Protein AF-A0A7X8UMS7-F1 (afdb_monomer)

Structure (mmCIF, N/CA/C/O backbone):
data_AF-A0A7X8UMS7-F1
#
_entry.id   AF-A0A7X8UMS7-F1
#
loop_
_atom_site.group_PDB
_atom_site.id
_atom_site.type_symbol
_atom_site.label_atom_id
_atom_site.label_alt_id
_atom_site.label_comp_id
_atom_site.label_asym_id
_atom_site.label_entity_id
_atom_site.label_seq_id
_atom_site.pdbx_PDB_ins_code
_atom_site.Cartn_x
_atom_site.Cartn_y
_atom_site.Cartn_z
_atom_site.occupancy
_atom_site.B_iso_or_equiv
_atom_site.auth_seq_id
_atom_site.auth_comp_id
_atom_site.auth_asym_id
_atom_site.auth_atom_id
_atom_site.pdbx_PDB_model_num
ATOM 1 N N . SER A 1 1 ? -8.505 17.961 -19.678 1.00 46.44 1 SER A N 1
ATOM 2 C CA . SER A 1 1 ? -7.923 16.649 -19.343 1.00 46.44 1 SER A CA 1
ATOM 3 C C . SER A 1 1 ? -6.492 16.636 -19.846 1.00 46.44 1 SER A C 1
ATOM 5 O O . SER A 1 1 ? -6.282 16.821 -21.038 1.00 46.44 1 SER A O 1
ATOM 7 N N . SER A 1 2 ? -5.497 16.509 -18.964 1.00 55.59 2 SER A N 1
ATOM 8 C CA . SER A 1 2 ? -4.138 16.181 -19.410 1.00 55.59 2 SER A CA 1
ATOM 9 C C . SER A 1 2 ? -4.219 14.825 -20.113 1.00 55.59 2 SER A C 1
ATOM 11 O O . SER A 1 2 ? -4.858 13.917 -19.591 1.00 55.59 2 SER A O 1
ATOM 13 N N . GLY A 1 3 ? -3.654 14.666 -21.307 1.00 73.31 3 GLY A N 1
ATOM 14 C CA . GLY A 1 3 ? -3.682 13.404 -22.067 1.00 73.31 3 GLY A CA 1
ATOM 15 C C . GLY A 1 3 ? -2.889 12.254 -21.423 1.00 73.31 3 GLY A C 1
ATOM 16 O O . GLY A 1 3 ? -2.370 11.397 -22.129 1.00 73.31 3 GLY A O 1
ATOM 17 N N . THR A 1 4 ? -2.739 12.256 -20.098 1.00 80.38 4 THR A N 1
ATOM 18 C CA . THR A 1 4 ? -1.987 11.281 -19.315 1.00 80.38 4 THR A CA 1
ATOM 19 C C . THR A 1 4 ? -2.737 9.954 -19.290 1.00 80.38 4 THR A C 1
ATOM 21 O O . THR A 1 4 ? -3.913 9.894 -18.925 1.00 80.38 4 THR A O 1
ATOM 24 N N . ARG A 1 5 ? -2.052 8.870 -19.658 1.00 86.94 5 ARG A N 1
ATOM 25 C CA . ARG A 1 5 ? -2.604 7.518 -19.574 1.00 86.94 5 ARG A CA 1
ATOM 26 C C . ARG A 1 5 ? -2.696 7.088 -18.113 1.00 86.94 5 ARG A C 1
ATOM 28 O O . ARG A 1 5 ? -1.700 7.117 -17.400 1.00 86.94 5 ARG A O 1
ATOM 35 N N . ILE A 1 6 ? -3.883 6.665 -17.691 1.00 89.19 6 ILE A N 1
ATOM 36 C CA . ILE A 1 6 ? -4.146 6.199 -16.328 1.00 89.19 6 ILE A CA 1
ATOM 37 C C . ILE A 1 6 ? -4.592 4.744 -16.388 1.00 89.19 6 ILE A C 1
ATOM 39 O O . ILE A 1 6 ? -5.407 4.363 -17.229 1.00 89.19 6 ILE A O 1
ATOM 43 N N . HIS A 1 7 ? -4.064 3.946 -15.469 1.00 92.50 7 HIS A N 1
ATOM 44 C CA . HIS A 1 7 ? -4.492 2.580 -15.217 1.00 92.50 7 HIS A CA 1
ATOM 45 C C . HIS A 1 7 ? -5.249 2.572 -13.888 1.00 92.50 7 HIS A C 1
ATOM 47 O O . HIS A 1 7 ? -4.672 2.858 -12.846 1.00 92.50 7 HIS A O 1
ATOM 53 N N . SER A 1 8 ? -6.555 2.300 -13.917 1.00 91.62 8 SER A N 1
ATOM 54 C CA . SER A 1 8 ? -7.416 2.402 -12.727 1.00 91.62 8 SER A CA 1
ATOM 55 C C . SER A 1 8 ? -7.343 1.188 -11.795 1.00 91.62 8 SER A C 1
ATOM 57 O O . SER A 1 8 ? -8.035 1.153 -10.782 1.00 91.62 8 SER A O 1
ATOM 59 N N . LYS A 1 9 ? -6.606 0.145 -12.185 1.00 94.31 9 LYS A N 1
ATOM 60 C CA . LYS A 1 9 ? -6.480 -1.126 -11.467 1.00 94.31 9 LYS A CA 1
ATOM 61 C C . LYS A 1 9 ? -5.074 -1.678 -11.669 1.00 94.31 9 LYS A C 1
ATOM 63 O O . LYS A 1 9 ? -4.504 -1.493 -12.743 1.00 94.31 9 LYS A O 1
ATOM 68 N N . GLY A 1 10 ? -4.578 -2.376 -10.657 1.00 95.00 10 GLY A N 1
ATOM 69 C CA . GLY A 1 10 ? -3.362 -3.172 -10.726 1.00 95.00 10 GLY A CA 1
ATOM 70 C C . GLY A 1 10 ? -3.040 -3.817 -9.380 1.00 95.00 10 GLY A C 1
ATOM 71 O O . GLY A 1 10 ? -3.505 -3.351 -8.338 1.00 95.00 10 GLY A O 1
ATOM 72 N N . THR A 1 11 ? -2.250 -4.882 -9.411 1.00 96.81 11 THR A N 1
ATOM 73 C CA . THR A 1 11 ? -1.726 -5.578 -8.235 1.00 96.81 11 THR A CA 1
ATOM 74 C C . THR A 1 11 ? -0.322 -5.073 -7.935 1.00 96.81 11 THR A C 1
ATOM 76 O O . THR A 1 11 ? 0.586 -5.212 -8.756 1.00 96.81 11 THR A O 1
ATOM 79 N N . TYR A 1 12 ? -0.137 -4.492 -6.751 1.00 96.94 12 TYR A N 1
ATOM 80 C CA . TYR A 1 12 ? 1.167 -4.034 -6.280 1.00 96.94 12 TYR A CA 1
ATOM 81 C C . TYR A 1 12 ? 1.856 -5.138 -5.479 1.00 96.94 12 TYR A C 1
ATOM 83 O O . TYR A 1 12 ? 1.328 -5.604 -4.469 1.00 96.94 12 TYR A O 1
ATOM 91 N N . VAL A 1 13 ? 3.054 -5.523 -5.905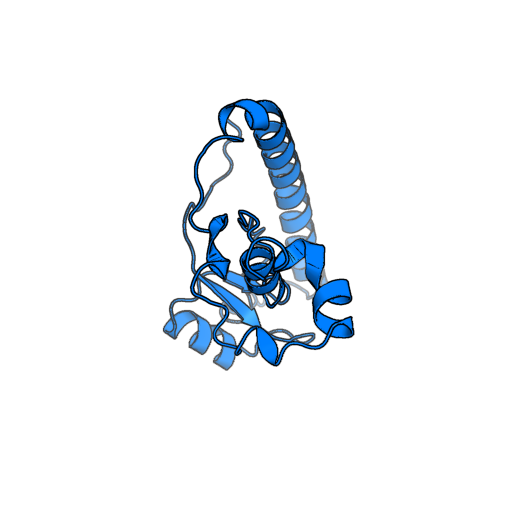 1.00 97.06 13 VAL A N 1
ATOM 92 C CA . VAL A 1 13 ? 3.945 -6.409 -5.160 1.00 97.06 13 VAL A CA 1
ATOM 93 C C . VAL A 1 13 ? 4.878 -5.553 -4.312 1.00 97.06 13 VAL A C 1
ATOM 95 O O . VAL A 1 13 ? 5.636 -4.740 -4.839 1.00 97.06 13 VAL A O 1
ATOM 98 N N . CYS A 1 14 ? 4.827 -5.732 -2.993 1.00 96.56 14 CYS A N 1
ATOM 99 C CA . CYS A 1 14 ? 5.780 -5.101 -2.088 1.00 96.56 14 CYS A CA 1
ATOM 100 C C . CYS A 1 14 ? 6.915 -6.081 -1.785 1.00 96.56 14 CYS A C 1
ATOM 102 O O . CYS A 1 14 ? 6.661 -7.155 -1.243 1.00 96.56 14 CYS A O 1
ATOM 104 N N . MET A 1 15 ? 8.143 -5.707 -2.130 1.00 95.44 15 MET A N 1
ATOM 105 C CA . MET A 1 15 ? 9.364 -6.439 -1.792 1.00 95.44 15 MET A CA 1
ATOM 106 C C . MET A 1 15 ? 10.171 -5.672 -0.738 1.00 95.44 15 MET A C 1
ATOM 108 O O . MET A 1 15 ? 10.003 -4.467 -0.594 1.00 95.44 15 MET A O 1
ATOM 112 N N . GLU A 1 16 ? 11.079 -6.347 -0.036 1.00 94.44 16 GLU A N 1
ATOM 113 C CA . GLU A 1 16 ? 11.885 -5.713 1.021 1.00 94.44 16 GLU A CA 1
ATOM 114 C C . GLU A 1 16 ? 12.920 -4.708 0.480 1.00 94.44 16 GLU A C 1
ATOM 116 O O . GLU A 1 16 ? 13.104 -3.630 1.040 1.00 94.44 16 GLU A O 1
ATOM 121 N N . GLY A 1 17 ? 13.605 -5.037 -0.621 1.00 91.88 17 GLY A N 1
ATOM 122 C CA . GLY A 1 17 ? 14.757 -4.254 -1.084 1.00 91.88 17 GLY A CA 1
ATOM 123 C C . GLY A 1 17 ? 15.994 -4.403 -0.175 1.00 91.88 17 GLY A C 1
ATOM 124 O O . GLY A 1 17 ? 16.076 -5.354 0.603 1.00 91.88 17 GLY A O 1
ATOM 125 N N . PRO A 1 18 ? 17.016 -3.527 -0.289 1.00 91.00 18 PRO A N 1
ATOM 126 C CA . PRO A 1 18 ? 17.135 -2.398 -1.221 1.00 91.00 18 PRO A CA 1
ATOM 127 C C . PRO A 1 18 ? 17.572 -2.819 -2.634 1.00 91.00 18 PRO A C 1
ATOM 129 O O . PRO A 1 18 ? 17.597 -1.996 -3.546 1.00 91.00 18 PRO A O 1
ATOM 132 N N . ALA A 1 19 ? 17.960 -4.083 -2.819 1.00 89.31 19 ALA A N 1
ATOM 133 C CA . ALA A 1 19 ? 18.289 -4.612 -4.134 1.00 89.31 19 ALA A CA 1
ATOM 134 C C . ALA A 1 19 ? 17.023 -4.739 -4.992 1.00 89.31 19 ALA A C 1
ATOM 136 O O . ALA A 1 19 ? 15.962 -5.112 -4.492 1.00 89.31 19 ALA A O 1
ATOM 137 N N . PHE A 1 20 ? 17.148 -4.450 -6.288 1.00 88.19 20 PHE A N 1
ATOM 138 C CA . PHE A 1 20 ? 16.104 -4.766 -7.259 1.00 88.19 20 PHE A CA 1
ATOM 139 C C . PHE A 1 20 ? 15.940 -6.278 -7.408 1.00 88.19 20 PHE A C 1
ATOM 141 O O . PHE A 1 20 ? 16.859 -7.047 -7.115 1.00 88.19 20 PHE A O 1
ATOM 148 N N . SER A 1 21 ? 14.773 -6.683 -7.903 1.00 90.94 21 SER A N 1
ATOM 149 C CA . SER A 1 21 ? 14.497 -8.081 -8.211 1.00 90.94 21 SER A CA 1
ATOM 150 C C . SER A 1 21 ? 15.478 -8.606 -9.258 1.00 90.94 21 SER A C 1
ATOM 152 O O . SER A 1 21 ? 15.814 -7.941 -10.239 1.00 90.94 21 SER A O 1
ATOM 154 N N . SER A 1 22 ? 15.921 -9.842 -9.081 1.00 92.38 22 SER A N 1
ATOM 155 C CA . SER A 1 22 ? 16.470 -10.632 -10.172 1.00 92.38 22 SER A CA 1
ATOM 156 C C . SER A 1 22 ? 15.396 -10.874 -11.234 1.00 92.38 22 SER A C 1
ATOM 158 O O . SER A 1 22 ? 14.196 -10.848 -10.964 1.00 92.38 22 SER A O 1
ATOM 160 N N . ARG A 1 23 ? 15.814 -11.205 -12.458 1.00 91.56 23 ARG A N 1
ATOM 161 C CA . ARG A 1 23 ? 14.864 -11.522 -13.534 1.00 91.56 23 ARG A CA 1
ATOM 162 C C . ARG A 1 23 ? 13.930 -12.685 -13.177 1.00 91.56 23 ARG A C 1
ATOM 164 O O . ARG A 1 23 ? 12.769 -12.664 -13.566 1.00 91.56 23 ARG A O 1
ATOM 171 N N . ALA A 1 24 ? 14.423 -13.687 -12.449 1.00 94.25 24 ALA A N 1
ATOM 172 C CA . ALA A 1 24 ? 13.603 -14.815 -12.014 1.00 94.25 24 ALA A CA 1
ATOM 173 C C . ALA A 1 24 ? 12.495 -14.373 -11.043 1.00 94.25 24 ALA A C 1
ATOM 175 O O . ALA A 1 24 ? 11.353 -14.802 -11.192 1.00 94.25 24 ALA A O 1
ATOM 176 N N . GLU A 1 25 ? 12.810 -13.477 -10.104 1.00 95.38 25 GLU A N 1
ATOM 177 C CA . GLU A 1 25 ? 11.824 -12.888 -9.190 1.00 95.38 25 GLU A CA 1
ATOM 178 C C . GLU A 1 25 ? 10.816 -12.021 -9.948 1.00 95.38 25 GLU A C 1
ATOM 180 O O . GLU A 1 25 ? 9.615 -12.186 -9.752 1.00 95.38 25 GLU A O 1
ATOM 185 N N . SER A 1 26 ? 11.262 -11.172 -10.881 1.00 94.06 26 SER A N 1
ATOM 186 C CA . SER A 1 26 ? 10.355 -10.362 -11.706 1.00 94.06 26 SER A CA 1
ATOM 187 C C . SER A 1 26 ? 9.362 -11.225 -12.498 1.00 94.06 26 SER A C 1
ATOM 189 O O . SER A 1 26 ? 8.175 -10.909 -12.552 1.00 94.06 26 SER A O 1
ATOM 191 N N . GLU A 1 27 ? 9.810 -12.337 -13.094 1.00 94.88 27 GLU A N 1
ATOM 192 C CA . GLU A 1 27 ? 8.914 -13.272 -13.792 1.00 94.88 27 GLU A CA 1
ATOM 193 C C . GLU A 1 27 ? 7.968 -13.995 -12.822 1.00 94.88 27 GLU A C 1
ATOM 195 O O . GLU A 1 27 ? 6.784 -14.148 -13.119 1.00 94.88 27 GLU A O 1
ATOM 200 N N . MET A 1 28 ? 8.444 -14.384 -11.635 1.00 96.50 28 MET A N 1
ATOM 201 C CA . MET A 1 28 ? 7.596 -14.956 -10.585 1.00 96.50 28 MET A CA 1
ATOM 202 C C . MET A 1 28 ? 6.487 -13.981 -10.163 1.00 96.50 28 MET A C 1
ATOM 204 O O . MET A 1 28 ? 5.320 -14.367 -10.117 1.00 96.50 28 MET A O 1
ATOM 208 N N . HIS A 1 29 ? 6.818 -12.712 -9.916 1.00 95.94 29 HIS A N 1
ATOM 209 C CA . HIS A 1 29 ? 5.843 -11.680 -9.556 1.00 95.94 29 HIS A CA 1
ATOM 210 C C . HIS A 1 29 ? 4.783 -11.489 -10.646 1.00 95.94 29 HIS A C 1
ATOM 212 O O . HIS A 1 29 ? 3.595 -11.377 -10.345 1.00 95.94 29 HIS A O 1
ATOM 218 N N . ARG A 1 30 ? 5.188 -11.527 -11.920 1.00 94.94 30 ARG A N 1
ATOM 219 C CA . ARG A 1 30 ? 4.265 -11.471 -13.064 1.00 94.94 30 ARG A CA 1
ATOM 220 C C . ARG A 1 30 ? 3.360 -12.698 -13.136 1.00 94.94 30 ARG A C 1
ATOM 222 O O . ARG A 1 30 ? 2.169 -12.552 -13.393 1.00 94.94 30 ARG A O 1
ATOM 229 N N . LEU A 1 31 ? 3.896 -13.893 -12.879 1.00 96.50 31 LEU A N 1
ATOM 230 C CA . LEU A 1 31 ? 3.110 -15.132 -12.815 1.00 96.50 31 LEU A CA 1
ATOM 231 C C . LEU A 1 31 ? 2.070 -15.101 -11.687 1.00 96.50 31 LEU A C 1
ATOM 233 O O . LEU A 1 31 ? 0.990 -15.664 -11.843 1.00 96.50 31 LEU A O 1
ATOM 237 N N . TRP A 1 32 ? 2.357 -14.413 -10.581 1.00 96.12 32 TRP A N 1
ATOM 238 C CA . TRP A 1 32 ? 1.392 -14.162 -9.503 1.00 96.12 32 TRP A CA 1
ATOM 239 C C . TRP A 1 32 ? 0.362 -13.071 -9.832 1.00 96.12 32 TRP A C 1
ATOM 241 O O . TRP A 1 32 ? -0.537 -12.821 -9.032 1.00 96.12 32 TRP A O 1
ATOM 251 N N . GLY A 1 33 ? 0.464 -12.432 -11.001 1.00 96.38 33 GLY A N 1
ATOM 252 C CA . GLY A 1 33 ? -0.430 -11.356 -11.424 1.00 96.38 33 GLY A CA 1
ATOM 253 C C . GLY A 1 33 ? -0.044 -9.977 -10.887 1.00 96.38 33 GLY A C 1
ATOM 254 O O . GLY A 1 33 ? -0.902 -9.102 -10.817 1.00 96.38 33 GLY A O 1
ATOM 255 N N . GLY A 1 34 ? 1.216 -9.779 -10.486 1.00 96.31 34 GLY A N 1
ATOM 256 C CA . GLY A 1 34 ? 1.765 -8.473 -10.135 1.00 96.31 34 GLY A CA 1
ATOM 257 C C . GLY A 1 34 ? 1.895 -7.563 -11.358 1.00 96.31 34 GLY A C 1
ATOM 258 O O . GLY A 1 34 ? 2.551 -7.921 -12.338 1.00 96.31 34 GLY A O 1
ATOM 259 N N . ASP A 1 35 ? 1.298 -6.376 -11.282 1.00 95.44 35 ASP A N 1
ATOM 260 C CA . ASP A 1 35 ? 1.368 -5.343 -12.323 1.00 95.44 35 ASP A CA 1
ATOM 261 C C . ASP A 1 35 ? 2.456 -4.304 -12.028 1.00 95.44 35 ASP A C 1
ATO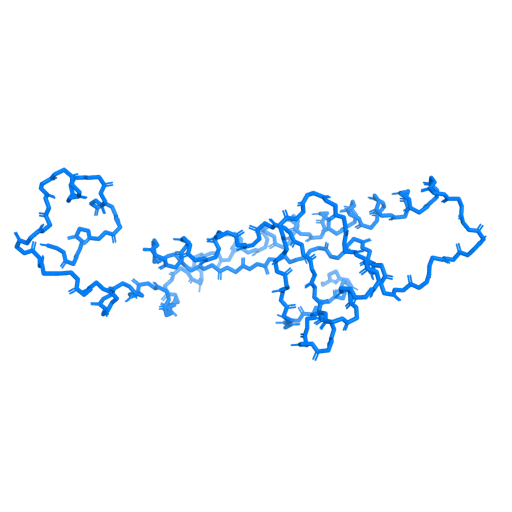M 263 O O . ASP A 1 35 ? 3.031 -3.708 -12.939 1.00 95.44 35 ASP A O 1
ATOM 267 N N . LEU A 1 36 ? 2.714 -4.067 -10.741 1.00 95.12 36 LEU A N 1
ATOM 268 C CA . LEU A 1 36 ? 3.655 -3.079 -10.227 1.00 95.12 36 LEU A CA 1
ATOM 269 C C . LEU A 1 36 ? 4.472 -3.694 -9.097 1.00 95.12 36 LEU A C 1
ATOM 271 O O . LEU A 1 36 ? 3.987 -4.569 -8.380 1.00 95.12 36 LEU A O 1
ATOM 275 N N . ILE A 1 37 ? 5.688 -3.192 -8.907 1.00 95.25 37 ILE A N 1
ATOM 276 C CA . ILE A 1 37 ? 6.562 -3.586 -7.807 1.00 95.25 37 ILE A CA 1
ATOM 277 C C . ILE A 1 37 ? 7.163 -2.355 -7.136 1.00 95.25 37 ILE A C 1
ATOM 279 O O . ILE A 1 37 ? 7.441 -1.348 -7.785 1.00 95.25 37 ILE A O 1
ATOM 283 N N . GLY A 1 38 ? 7.356 -2.434 -5.826 1.00 95.12 38 GLY A N 1
ATOM 284 C CA . GLY A 1 38 ? 8.128 -1.463 -5.063 1.00 95.12 38 GLY A CA 1
ATOM 285 C C . GLY A 1 38 ? 8.315 -1.927 -3.624 1.00 95.12 38 GLY A C 1
ATOM 286 O O . GLY A 1 38 ? 8.168 -3.111 -3.337 1.00 95.12 38 GLY A O 1
ATOM 287 N N . MET A 1 39 ? 8.682 -1.008 -2.731 1.00 96.19 39 MET A N 1
ATOM 288 C CA . MET A 1 39 ? 9.226 -1.364 -1.410 1.00 96.19 39 MET A CA 1
ATOM 289 C C . MET A 1 39 ? 8.545 -0.654 -0.230 1.00 96.19 39 MET A C 1
ATOM 291 O O . MET A 1 39 ? 9.026 -0.749 0.892 1.00 96.19 39 MET A O 1
ATOM 295 N N . THR A 1 40 ? 7.463 0.103 -0.459 1.00 95.50 40 THR A N 1
ATOM 296 C CA . THR A 1 40 ? 6.934 1.038 0.561 1.00 95.50 40 THR A CA 1
ATOM 297 C C . THR A 1 40 ? 5.465 0.850 0.924 1.00 95.50 40 THR A C 1
ATOM 299 O O . THR A 1 40 ? 5.063 1.232 2.018 1.00 95.50 40 THR A O 1
ATOM 302 N N . ALA A 1 41 ? 4.642 0.254 0.054 1.00 96.25 41 ALA A N 1
ATOM 303 C CA . ALA A 1 41 ? 3.199 0.154 0.305 1.00 96.25 41 ALA A CA 1
ATOM 304 C C . ALA A 1 41 ? 2.842 -0.782 1.479 1.00 96.25 41 ALA A C 1
ATOM 306 O O . ALA A 1 41 ? 1.737 -0.717 2.020 1.00 96.25 41 ALA A O 1
ATOM 307 N N . MET A 1 42 ? 3.769 -1.655 1.881 1.00 96.69 42 MET A N 1
ATOM 308 C CA . MET A 1 42 ? 3.651 -2.514 3.055 1.00 96.69 42 MET A CA 1
ATOM 309 C C . MET A 1 42 ? 4.804 -2.215 4.019 1.00 96.69 42 MET A C 1
ATOM 311 O O . MET A 1 42 ? 5.939 -2.117 3.563 1.00 96.69 42 MET A O 1
ATOM 315 N N . PRO A 1 43 ? 4.545 -2.080 5.334 1.00 97.06 43 PRO A N 1
ATOM 316 C CA . PRO A 1 43 ? 3.274 -2.315 6.031 1.00 97.06 43 PRO A CA 1
ATOM 317 C C . PRO A 1 43 ? 2.286 -1.131 6.015 1.00 97.06 43 PRO A C 1
ATOM 319 O O . PRO A 1 43 ? 1.240 -1.227 6.655 1.00 97.06 43 PRO A O 1
ATOM 322 N N . GLU A 1 44 ? 2.571 -0.042 5.297 1.00 98.00 44 GLU A N 1
ATOM 323 C CA . GLU A 1 44 ? 1.783 1.204 5.322 1.00 98.00 44 GLU A CA 1
ATOM 324 C C . GLU A 1 44 ? 0.272 0.989 5.120 1.00 98.00 44 GLU A C 1
ATOM 326 O O . GLU A 1 44 ? -0.528 1.434 5.943 1.00 98.00 44 GLU A O 1
ATOM 331 N N . ALA A 1 45 ? -0.136 0.230 4.097 1.00 97.00 45 ALA A N 1
ATOM 332 C CA . ALA A 1 45 ? -1.551 -0.032 3.827 1.00 97.00 45 ALA A CA 1
ATOM 333 C C . ALA A 1 45 ? -2.253 -0.824 4.951 1.00 97.00 45 ALA A C 1
ATOM 335 O O . ALA A 1 45 ? -3.445 -0.625 5.200 1.00 97.00 45 ALA A O 1
ATOM 336 N N . LYS A 1 46 ? -1.527 -1.713 5.648 1.00 96.88 46 LYS A N 1
ATOM 337 C CA . LYS A 1 46 ? -2.058 -2.446 6.810 1.00 96.88 46 LYS A CA 1
ATOM 338 C C . LYS A 1 46 ? -2.226 -1.523 8.009 1.00 96.88 46 LYS A C 1
ATOM 340 O O . LYS A 1 46 ? -3.290 -1.528 8.616 1.00 96.88 46 LYS A O 1
ATOM 345 N N . LEU A 1 47 ? -1.222 -0.699 8.296 1.00 96.31 47 LEU A N 1
ATOM 346 C CA . LEU A 1 47 ? -1.277 0.262 9.397 1.00 96.31 47 LEU A CA 1
ATOM 347 C C . LEU A 1 47 ? -2.387 1.295 9.186 1.00 96.31 47 LEU A C 1
ATOM 349 O O . LEU A 1 47 ? -3.125 1.596 10.117 1.00 96.31 47 LEU A O 1
ATOM 353 N N . ALA A 1 48 ? -2.571 1.782 7.956 1.00 96.50 48 ALA A N 1
ATOM 354 C CA . ALA A 1 48 ? -3.679 2.674 7.628 1.00 96.50 48 ALA A CA 1
ATOM 355 C C . ALA A 1 48 ? -5.042 2.004 7.865 1.00 96.50 48 ALA A C 1
ATOM 357 O O . ALA A 1 48 ? -5.959 2.645 8.371 1.00 96.50 48 ALA A O 1
ATOM 358 N N . ARG A 1 49 ? -5.172 0.707 7.552 1.00 95.56 49 ARG A N 1
ATOM 359 C CA . ARG A 1 49 ? -6.393 -0.058 7.831 1.00 95.56 49 ARG A CA 1
ATOM 360 C C . ARG A 1 49 ? -6.629 -0.258 9.328 1.00 95.56 49 ARG A C 1
ATOM 362 O O . ARG A 1 49 ? -7.769 -0.133 9.756 1.00 95.56 49 ARG A O 1
ATOM 369 N N . GLU A 1 50 ? -5.587 -0.559 10.099 1.00 95.00 50 GLU A N 1
ATOM 370 C CA . GLU A 1 50 ? -5.664 -0.667 11.564 1.00 95.00 50 GLU A CA 1
ATOM 371 C C . GLU A 1 50 ? -5.972 0.682 12.224 1.00 95.00 50 GLU A C 1
ATOM 373 O O . GLU A 1 50 ? -6.632 0.719 13.249 1.00 95.00 50 GLU A O 1
ATOM 378 N N . ALA A 1 51 ? -5.564 1.794 11.616 1.00 94.75 51 ALA A N 1
ATOM 379 C CA . ALA A 1 51 ? -5.955 3.139 12.034 1.00 94.75 51 ALA A CA 1
ATOM 380 C C . ALA A 1 51 ? -7.308 3.600 11.462 1.00 94.75 51 ALA A C 1
ATOM 382 O O . ALA A 1 51 ? -7.684 4.755 11.639 1.00 94.75 51 ALA A O 1
ATOM 383 N N . GLU A 1 52 ? -8.015 2.718 10.749 1.00 94.62 52 GLU A N 1
ATOM 384 C CA . GLU A 1 52 ? -9.319 2.968 10.126 1.00 94.62 52 GLU A CA 1
ATOM 385 C C . GLU A 1 52 ? -9.354 4.150 9.147 1.00 94.62 52 GLU A C 1
ATOM 387 O O . GLU A 1 52 ? -10.381 4.794 8.918 1.00 94.62 52 GLU A O 1
ATOM 392 N N . LEU A 1 53 ? -8.217 4.402 8.502 1.00 93.25 53 LEU A N 1
ATOM 393 C CA . LEU A 1 53 ? -8.054 5.423 7.480 1.00 93.25 53 LEU A CA 1
ATOM 394 C C . LEU A 1 53 ? -8.375 4.849 6.096 1.00 93.25 53 LEU A C 1
ATOM 396 O O . LEU A 1 53 ? -7.913 3.770 5.709 1.00 93.25 53 LEU A O 1
ATOM 400 N N . ALA A 1 54 ? -9.141 5.601 5.303 1.00 92.81 54 ALA A N 1
ATOM 401 C CA . ALA A 1 54 ? -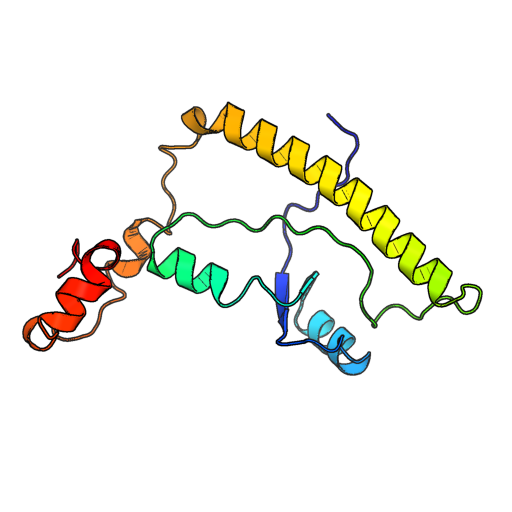9.323 5.293 3.891 1.00 92.81 54 ALA A CA 1
ATOM 402 C C . ALA A 1 54 ? -7.994 5.510 3.146 1.00 92.81 54 ALA A C 1
ATOM 404 O O . ALA A 1 54 ? -7.525 6.636 3.003 1.00 92.81 54 ALA A O 1
ATOM 405 N N . TYR A 1 55 ? -7.391 4.418 2.677 1.00 93.69 55 TYR A N 1
ATOM 406 C CA . TYR A 1 55 ? -6.088 4.421 2.015 1.00 93.69 55 TYR A CA 1
ATOM 407 C C . TYR A 1 55 ? -6.218 4.097 0.526 1.00 93.69 55 TYR A C 1
ATOM 409 O O . TYR A 1 55 ? -6.885 3.130 0.149 1.00 93.69 55 TYR A O 1
ATOM 417 N N . ALA A 1 56 ? -5.536 4.873 -0.315 1.00 92.25 56 ALA A N 1
ATOM 418 C CA . ALA A 1 56 ? -5.390 4.613 -1.740 1.00 92.25 56 ALA A CA 1
ATOM 419 C C . ALA A 1 56 ? -3.956 4.922 -2.178 1.00 92.25 56 ALA A C 1
ATOM 421 O O . ALA A 1 56 ? -3.385 5.938 -1.786 1.00 92.25 56 ALA A O 1
ATOM 422 N N . LEU A 1 57 ? -3.394 4.055 -3.020 1.00 93.50 57 LEU A N 1
ATOM 423 C CA . LEU A 1 57 ? -2.038 4.196 -3.536 1.00 93.50 57 LEU A CA 1
ATOM 424 C C . LEU A 1 57 ? -2.069 4.749 -4.965 1.00 93.50 57 LEU A C 1
ATOM 426 O O . LEU A 1 57 ? -2.720 4.184 -5.843 1.00 93.50 57 LEU A O 1
ATOM 430 N N . VAL A 1 58 ? -1.324 5.829 -5.206 1.00 92.62 58 VAL A N 1
ATOM 431 C CA . VAL A 1 58 ? -1.047 6.342 -6.554 1.00 92.62 58 VAL A CA 1
ATOM 432 C C . VAL A 1 58 ? 0.371 5.933 -6.931 1.00 92.62 58 VAL A C 1
ATOM 434 O O . VAL A 1 58 ? 1.343 6.528 -6.473 1.00 92.62 58 VAL A O 1
ATOM 437 N N . CYS A 1 59 ? 0.495 4.899 -7.759 1.00 92.75 59 CYS A N 1
ATOM 438 C CA . CYS A 1 59 ? 1.794 4.436 -8.232 1.00 92.75 59 CYS A CA 1
ATOM 439 C C . CYS A 1 59 ? 2.279 5.261 -9.425 1.00 92.75 59 CYS A C 1
ATOM 441 O O . CYS A 1 59 ? 1.506 5.573 -10.332 1.00 92.75 59 CYS A O 1
ATOM 443 N N . LEU A 1 60 ? 3.580 5.550 -9.443 1.00 91.38 60 LEU A N 1
ATOM 444 C CA . LEU A 1 60 ? 4.263 6.275 -10.510 1.00 91.38 60 LEU A CA 1
ATOM 445 C C . LEU A 1 60 ? 5.274 5.331 -11.174 1.00 91.38 60 LEU A C 1
ATOM 447 O O . LEU A 1 60 ? 6.375 5.176 -10.649 1.00 91.38 60 LEU A O 1
ATOM 451 N N . PRO A 1 61 ? 4.911 4.658 -12.282 1.00 88.12 61 PRO A N 1
ATOM 452 C CA . PRO A 1 61 ? 5.817 3.733 -12.954 1.00 88.12 61 PRO A CA 1
ATOM 453 C C . PRO A 1 61 ? 7.065 4.468 -13.456 1.00 88.12 61 PRO A C 1
ATOM 455 O O . PRO A 1 61 ? 6.959 5.407 -14.246 1.00 88.12 61 PRO A O 1
ATOM 458 N N . SER A 1 62 ? 8.238 4.046 -12.991 1.00 85.06 62 SER A N 1
ATOM 459 C CA . SER A 1 62 ? 9.537 4.623 -13.359 1.00 85.06 62 SER A CA 1
ATOM 460 C C . SER A 1 62 ? 10.229 3.848 -14.478 1.00 85.06 62 SER A C 1
ATOM 462 O O . SER A 1 62 ? 10.844 4.436 -15.371 1.00 85.06 62 SER A O 1
ATOM 464 N N . ASP A 1 63 ? 10.099 2.525 -14.432 1.00 85.94 63 ASP A N 1
ATOM 465 C CA . ASP A 1 63 ? 10.755 1.560 -15.303 1.00 85.94 63 ASP A CA 1
ATOM 466 C C . ASP A 1 63 ? 9.941 0.256 -15.382 1.00 85.94 63 ASP A C 1
ATOM 468 O O . ASP A 1 63 ? 8.808 0.171 -14.904 1.00 85.94 63 ASP A O 1
ATOM 472 N N . TYR A 1 64 ? 10.508 -0.745 -16.054 1.00 85.94 64 TYR A N 1
ATOM 473 C CA . TYR A 1 64 ? 9.880 -2.038 -16.309 1.00 85.94 64 TYR A CA 1
ATOM 474 C C . TYR A 1 64 ? 10.476 -3.161 -15.452 1.00 85.94 64 TYR A C 1
ATOM 476 O O . TYR A 1 64 ? 10.364 -4.318 -15.845 1.00 85.94 64 TYR A O 1
ATOM 484 N N . ASP A 1 65 ? 11.114 -2.856 -14.321 1.00 86.50 65 ASP A N 1
ATOM 485 C CA . ASP A 1 65 ? 11.854 -3.825 -13.510 1.00 86.50 65 ASP A CA 1
ATOM 486 C C . ASP A 1 65 ? 12.851 -4.644 -14.376 1.00 86.50 65 ASP A C 1
ATOM 488 O O . ASP A 1 65 ? 13.214 -4.259 -15.494 1.00 86.50 65 ASP A O 1
ATOM 492 N N . CYS A 1 66 ? 13.324 -5.789 -13.886 1.00 85.62 66 CYS A N 1
ATOM 493 C CA . CYS A 1 66 ? 14.309 -6.618 -14.582 1.00 85.62 66 CYS A CA 1
ATOM 494 C C . CYS A 1 66 ? 13.713 -7.662 -15.550 1.00 85.62 66 CYS A C 1
ATOM 496 O O . CYS A 1 66 ? 14.473 -8.410 -16.176 1.00 85.62 66 CYS A O 1
ATOM 498 N N . TRP A 1 67 ? 12.381 -7.739 -15.713 1.00 84.62 67 TRP A N 1
ATOM 499 C CA . TRP A 1 67 ? 11.763 -8.689 -16.660 1.00 84.62 67 TRP A CA 1
ATOM 500 C C . TRP A 1 67 ? 12.003 -8.284 -18.116 1.00 84.62 67 TRP A C 1
ATOM 502 O O . TRP A 1 67 ? 12.188 -9.138 -18.988 1.00 84.62 67 TRP A O 1
ATOM 512 N N . ARG A 1 68 ? 12.031 -6.974 -18.390 1.00 82.69 68 ARG A N 1
ATOM 513 C CA . ARG A 1 68 ? 12.314 -6.459 -19.726 1.00 82.69 68 ARG A CA 1
ATOM 514 C C . ARG A 1 68 ? 13.828 -6.475 -19.957 1.00 82.69 68 ARG A C 1
ATOM 516 O O . ARG A 1 68 ? 14.552 -5.822 -19.207 1.00 82.69 68 ARG A O 1
ATOM 523 N N . PRO A 1 69 ? 14.330 -7.161 -21.002 1.00 76.25 69 PRO A N 1
ATOM 524 C CA . PRO A 1 69 ? 15.750 -7.128 -21.321 1.00 76.25 69 PRO A CA 1
ATOM 525 C C . PRO A 1 69 ? 16.230 -5.687 -21.494 1.00 76.25 69 PRO A C 1
ATOM 527 O O . PRO A 1 69 ? 15.614 -4.909 -22.230 1.00 76.25 69 PRO A O 1
ATOM 530 N N . CYS A 1 70 ? 17.327 -5.340 -20.817 1.00 68.44 70 CYS A N 1
ATOM 531 C CA . CYS A 1 70 ? 17.962 -4.044 -21.002 1.00 68.44 70 CYS A CA 1
ATOM 532 C C . CYS A 1 70 ? 18.355 -3.903 -22.473 1.00 68.44 70 CYS A C 1
ATOM 534 O O . CYS A 1 70 ? 18.918 -4.835 -23.060 1.00 68.44 70 CYS A O 1
ATOM 536 N N . ARG A 1 71 ? 18.035 -2.760 -23.082 1.00 68.25 71 ARG A N 1
ATOM 537 C CA . ARG A 1 71 ? 18.431 -2.540 -24.466 1.00 68.25 71 ARG A CA 1
ATOM 538 C C . ARG A 1 71 ? 19.956 -2.418 -24.517 1.00 68.25 71 ARG A C 1
ATOM 540 O O . ARG A 1 71 ? 20.547 -1.640 -23.775 1.00 68.25 71 ARG A O 1
ATOM 547 N N . THR A 1 72 ? 20.594 -3.232 -25.352 1.00 62.72 72 THR A N 1
ATOM 548 C CA . THR A 1 72 ? 22.061 -3.345 -25.430 1.00 62.72 72 THR A CA 1
ATOM 549 C C . THR A 1 72 ? 22.734 -2.128 -26.069 1.00 62.72 72 THR A C 1
ATOM 551 O O . THR A 1 72 ? 23.957 -2.061 -26.101 1.00 62.72 72 THR A O 1
ATOM 554 N N . ASP A 1 73 ? 21.948 -1.194 -26.602 1.00 72.75 73 ASP A N 1
ATOM 555 C CA . ASP A 1 73 ? 22.374 0.058 -27.227 1.00 72.75 73 ASP A CA 1
ATOM 556 C C . ASP A 1 73 ? 22.501 1.228 -26.238 1.00 72.75 73 ASP A C 1
ATOM 558 O O . ASP A 1 73 ? 23.078 2.248 -26.603 1.00 72.75 73 ASP A O 1
ATOM 562 N N . LEU A 1 74 ? 22.009 1.094 -24.999 1.00 66.25 74 LEU A N 1
ATOM 563 C CA . LEU A 1 74 ? 22.041 2.160 -23.993 1.00 66.25 74 LEU A CA 1
ATOM 564 C C . LEU A 1 74 ? 23.073 1.885 -22.896 1.00 66.25 74 LEU A C 1
ATOM 566 O O . LEU A 1 74 ? 23.156 0.798 -22.321 1.00 66.25 74 LEU A O 1
ATOM 570 N N . SER A 1 75 ? 23.835 2.914 -22.541 1.00 76.88 75 SER A N 1
ATOM 571 C CA . SER A 1 75 ? 24.687 2.900 -21.357 1.00 76.88 75 SER A CA 1
ATOM 572 C C . SER A 1 75 ? 23.852 2.927 -20.067 1.00 76.88 75 SER A C 1
ATOM 574 O O . SER A 1 75 ? 22.731 3.437 -20.025 1.00 76.88 75 SER A O 1
ATOM 576 N N . LYS A 1 76 ? 24.428 2.449 -18.953 1.00 77.81 76 LYS A N 1
ATOM 577 C CA . LYS A 1 76 ? 23.783 2.511 -17.622 1.00 77.81 76 LYS A CA 1
ATOM 578 C C . LYS A 1 76 ? 23.345 3.934 -17.241 1.00 77.81 76 LYS A C 1
ATOM 580 O O . LYS A 1 76 ? 22.327 4.109 -16.581 1.00 77.81 76 LYS A O 1
ATOM 585 N N . HIS A 1 77 ? 24.107 4.942 -17.666 1.00 79.19 77 HIS A N 1
ATOM 586 C CA . HIS A 1 77 ? 23.799 6.349 -17.408 1.00 79.19 77 HIS A CA 1
ATOM 587 C C . HIS A 1 77 ? 22.582 6.832 -18.204 1.00 79.19 77 HIS A C 1
ATOM 589 O O . HIS A 1 77 ? 21.774 7.590 -17.675 1.00 79.19 77 HIS A O 1
ATOM 595 N N . GLU A 1 78 ? 22.423 6.384 -19.449 1.00 79.12 78 GLU A N 1
ATOM 596 C CA . GLU A 1 78 ? 21.254 6.719 -20.269 1.00 79.12 78 GLU A CA 1
ATOM 597 C C . GLU A 1 78 ? 19.983 6.068 -19.729 1.00 79.12 78 GLU A C 1
ATOM 599 O O . GLU A 1 78 ? 18.951 6.732 -19.672 1.00 79.12 78 GLU A O 1
ATOM 604 N N . LEU A 1 79 ? 20.074 4.828 -19.236 1.00 76.62 79 LEU A N 1
ATOM 605 C CA . LEU A 1 79 ? 18.959 4.172 -18.553 1.00 76.62 79 LEU A CA 1
ATOM 606 C C . LEU A 1 79 ? 18.532 4.951 -17.302 1.00 76.62 79 LEU A C 1
ATOM 608 O O . LEU A 1 79 ? 17.356 5.259 -17.142 1.00 76.62 79 LEU A O 1
ATOM 612 N N . LEU A 1 80 ? 19.481 5.332 -16.440 1.00 80.12 80 LEU A N 1
ATOM 613 C CA . LEU A 1 80 ? 19.173 6.152 -15.262 1.00 80.12 80 LEU A CA 1
ATOM 614 C C . LEU A 1 80 ? 18.539 7.491 -15.655 1.00 80.12 80 LEU A C 1
ATOM 616 O O . LEU A 1 80 ? 17.592 7.937 -15.013 1.00 80.12 80 LEU A O 1
ATOM 620 N N . LYS A 1 81 ? 19.021 8.122 -16.730 1.00 83.62 81 LYS A N 1
ATOM 621 C CA . LYS A 1 81 ? 18.454 9.373 -17.242 1.00 83.62 81 LYS A CA 1
ATOM 622 C C . LYS A 1 81 ? 17.014 9.198 -17.736 1.00 83.62 81 LYS A C 1
ATOM 624 O O . LYS A 1 81 ? 16.195 10.077 -17.479 1.00 83.62 81 LYS A O 1
ATOM 629 N N . GLU A 1 82 ? 16.699 8.085 -18.402 1.00 82.06 82 GLU A N 1
ATOM 630 C CA . GLU A 1 82 ? 15.328 7.728 -18.801 1.00 82.06 82 GLU A CA 1
ATOM 631 C C . GLU A 1 82 ? 14.423 7.585 -17.566 1.00 82.06 82 GLU A C 1
ATOM 633 O O . GLU A 1 82 ? 13.378 8.229 -17.494 1.00 82.06 82 GLU A O 1
ATOM 638 N N . ILE A 1 83 ? 14.875 6.841 -16.550 1.00 83.50 83 ILE A N 1
ATOM 639 C CA . ILE A 1 83 ? 14.152 6.633 -15.284 1.00 83.50 83 ILE A CA 1
ATOM 640 C C . ILE A 1 83 ? 13.866 7.965 -14.582 1.00 83.50 83 ILE A C 1
ATOM 642 O O . ILE A 1 83 ? 12.723 8.248 -14.221 1.00 83.50 83 ILE A O 1
ATOM 646 N N . PHE A 1 84 ? 14.881 8.819 -14.418 1.00 85.25 84 PHE A N 1
ATOM 647 C CA . PHE A 1 84 ? 14.704 10.134 -13.796 1.00 85.25 84 PHE A CA 1
ATOM 648 C C . PHE A 1 84 ? 13.775 11.046 -14.610 1.00 85.25 84 PHE A C 1
ATOM 650 O O . PHE A 1 84 ? 12.985 11.796 -14.028 1.00 85.25 84 PHE A O 1
ATOM 657 N N . GLY A 1 85 ? 13.836 10.974 -15.943 1.00 85.56 85 GLY A N 1
ATOM 658 C CA . GLY A 1 85 ? 12.920 11.687 -16.834 1.00 85.56 85 GLY A CA 1
ATOM 659 C C . GLY A 1 85 ? 11.464 11.269 -16.620 1.00 85.56 85 GLY A C 1
ATOM 660 O O . GLY A 1 85 ? 10.615 12.122 -16.349 1.00 85.56 85 GLY A O 1
ATOM 661 N N . ASN A 1 86 ? 11.200 9.959 -16.641 1.00 84.50 86 ASN A N 1
ATOM 662 C CA . ASN A 1 86 ? 9.877 9.383 -16.392 1.00 84.50 86 ASN A CA 1
ATOM 663 C C . ASN A 1 86 ? 9.348 9.771 -15.004 1.00 84.50 86 ASN A C 1
ATOM 665 O O . ASN A 1 86 ? 8.210 10.221 -14.874 1.00 84.50 86 ASN A O 1
ATOM 669 N N . LEU A 1 87 ? 10.192 9.673 -13.971 1.00 86.38 87 LEU A N 1
ATOM 670 C CA . LEU A 1 87 ? 9.843 10.056 -12.602 1.00 86.38 87 LEU A CA 1
ATOM 671 C C . LEU A 1 87 ? 9.481 11.536 -12.483 1.00 86.38 87 LEU A C 1
ATOM 673 O O . LEU A 1 87 ? 8.535 11.878 -11.775 1.00 86.38 87 LEU A O 1
ATOM 677 N N . THR A 1 88 ? 10.194 12.418 -13.180 1.00 88.00 88 THR A N 1
ATOM 678 C CA . THR A 1 88 ? 9.932 13.863 -13.135 1.00 88.00 88 THR A CA 1
ATOM 679 C C . THR A 1 88 ? 8.559 14.177 -13.727 1.00 88.00 88 THR A C 1
ATOM 681 O O . THR A 1 88 ? 7.761 14.904 -13.128 1.00 88.00 88 THR A O 1
ATOM 684 N N . GLU A 1 89 ? 8.245 13.592 -14.884 1.00 86.62 89 GLU A N 1
ATOM 685 C CA . GLU A 1 89 ? 6.944 13.774 -15.521 1.00 86.62 89 GLU A CA 1
ATOM 686 C C . GLU A 1 89 ? 5.809 13.156 -14.693 1.00 86.62 89 GLU A C 1
ATOM 688 O O . GLU A 1 89 ? 4.780 13.804 -14.470 1.00 86.62 89 GLU A O 1
ATOM 693 N N . ALA A 1 90 ? 6.004 11.935 -14.190 1.00 87.44 90 ALA A N 1
ATOM 694 C CA . ALA A 1 90 ? 5.024 11.251 -13.359 1.00 87.44 90 ALA A CA 1
ATOM 695 C C . ALA A 1 90 ? 4.755 12.018 -12.057 1.00 87.44 90 ALA A C 1
ATOM 697 O O . ALA A 1 90 ? 3.596 12.201 -11.690 1.00 87.44 90 ALA A O 1
ATOM 698 N N . THR A 1 91 ? 5.795 12.562 -11.416 1.00 89.75 91 THR A N 1
ATOM 699 C CA . THR A 1 91 ? 5.671 13.383 -10.199 1.00 89.75 91 THR A CA 1
ATOM 700 C C . THR A 1 91 ? 4.865 14.649 -10.470 1.00 89.75 91 THR A C 1
ATOM 702 O O . THR A 1 91 ? 3.965 14.989 -9.704 1.00 89.75 91 THR A O 1
ATOM 705 N N . ARG A 1 92 ? 5.123 15.335 -11.591 1.00 90.19 92 ARG A N 1
ATOM 706 C CA . ARG A 1 92 ? 4.336 16.509 -11.993 1.00 90.19 92 ARG A CA 1
ATOM 707 C C . ARG A 1 92 ? 2.857 16.158 -12.162 1.00 90.19 92 ARG A C 1
ATOM 709 O O . ARG A 1 92 ? 2.002 16.876 -11.652 1.00 90.19 92 ARG A O 1
ATOM 716 N N . ASN A 1 93 ? 2.555 15.053 -12.840 1.00 89.62 93 ASN A N 1
ATOM 717 C CA . ASN A 1 93 ? 1.177 14.599 -13.033 1.00 89.62 93 ASN A CA 1
ATOM 718 C C . ASN A 1 93 ? 0.514 14.197 -11.700 1.00 89.62 93 ASN A C 1
ATOM 720 O O . ASN A 1 93 ? -0.657 14.502 -11.483 1.00 89.62 93 ASN A O 1
ATOM 724 N N . ALA A 1 94 ? 1.266 13.575 -10.789 1.00 90.44 94 ALA A N 1
ATOM 725 C CA . ALA A 1 94 ? 0.797 13.214 -9.454 1.00 90.44 94 ALA A CA 1
ATOM 726 C C . ALA A 1 94 ? 0.451 14.446 -8.609 1.00 90.44 94 ALA A C 1
ATOM 728 O O . ALA A 1 94 ? -0.587 14.470 -7.956 1.00 90.44 94 ALA A O 1
ATOM 729 N N . MET A 1 95 ? 1.273 15.499 -8.657 1.00 91.88 95 MET A N 1
ATOM 730 C CA . MET A 1 95 ? 0.982 16.750 -7.952 1.00 91.88 95 MET A CA 1
ATOM 731 C C . MET A 1 95 ? -0.317 17.396 -8.445 1.00 91.88 95 MET A C 1
ATOM 733 O O . MET A 1 95 ? -1.112 17.863 -7.633 1.00 91.88 95 MET A O 1
ATOM 737 N N . GLU A 1 96 ? -0.562 17.402 -9.757 1.00 91.19 96 GLU A N 1
ATOM 738 C CA . GLU A 1 96 ? -1.823 17.911 -10.313 1.00 91.19 96 GLU A CA 1
ATOM 739 C C . GLU A 1 96 ? -3.023 17.052 -9.897 1.00 91.19 96 GLU A C 1
ATOM 741 O O . GLU A 1 96 ? -4.075 17.591 -9.549 1.00 91.19 96 GLU A O 1
ATOM 746 N N . LEU A 1 97 ? -2.855 15.725 -9.845 1.00 90.12 97 LEU A N 1
ATOM 747 C CA . LEU A 1 97 ? -3.873 14.819 -9.315 1.00 90.12 97 LEU A CA 1
ATOM 748 C C . LEU A 1 97 ? -4.190 15.123 -7.845 1.00 90.12 97 LE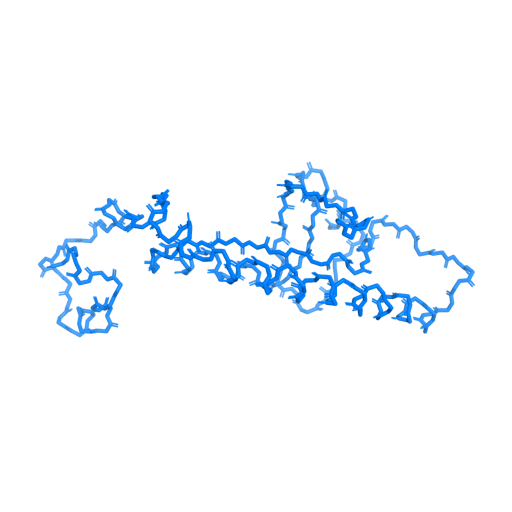U A C 1
ATOM 750 O O . LEU A 1 97 ? -5.360 15.235 -7.492 1.00 90.12 97 LEU A O 1
ATOM 754 N N . ILE A 1 98 ? -3.168 15.293 -7.002 1.00 91.06 98 ILE A N 1
ATOM 755 C CA . ILE A 1 98 ? -3.339 15.597 -5.575 1.00 91.06 98 ILE A CA 1
ATOM 756 C C . ILE A 1 98 ? -4.059 16.936 -5.396 1.00 91.06 98 ILE A C 1
ATOM 758 O O . ILE A 1 98 ? -5.027 17.003 -4.644 1.00 91.06 98 ILE A O 1
ATOM 762 N N . LYS A 1 99 ? -3.666 17.989 -6.126 1.00 92.38 99 LYS A N 1
ATOM 763 C CA . LYS A 1 99 ? -4.358 19.291 -6.081 1.00 92.38 99 LYS A CA 1
ATOM 764 C C . LYS A 1 99 ? -5.835 19.167 -6.458 1.00 92.38 99 LYS A C 1
ATOM 766 O O . LYS A 1 99 ? -6.687 19.740 -5.784 1.00 92.38 99 LYS A O 1
ATOM 771 N N . ALA A 1 100 ? -6.136 18.412 -7.514 1.00 90.56 100 ALA A N 1
ATOM 772 C CA . ALA A 1 100 ? -7.506 18.177 -7.964 1.00 90.56 100 ALA A CA 1
ATOM 773 C C . ALA A 1 100 ? -8.316 17.297 -6.996 1.00 90.56 100 ALA A C 1
ATOM 775 O O . ALA A 1 100 ? -9.532 17.445 -6.908 1.00 90.56 100 ALA A O 1
ATOM 776 N N . ALA A 1 101 ? -7.664 16.377 -6.283 1.00 89.62 101 ALA A N 1
ATOM 777 C CA . ALA A 1 101 ? -8.303 15.560 -5.257 1.00 89.62 101 ALA A CA 1
ATOM 778 C C . ALA A 1 101 ? -8.634 16.400 -4.015 1.00 89.62 101 ALA A C 1
ATOM 780 O O . ALA A 1 101 ? -9.768 16.370 -3.545 1.00 89.62 101 ALA A O 1
ATOM 781 N N . VAL A 1 102 ? -7.680 17.207 -3.538 1.00 90.94 102 VAL A N 1
ATOM 782 C CA . VAL A 1 102 ? -7.859 18.089 -2.374 1.00 90.94 102 VAL A CA 1
ATOM 783 C C . VAL A 1 102 ? -8.944 19.136 -2.631 1.00 90.94 102 VAL A C 1
ATOM 785 O O . VAL A 1 102 ? -9.787 19.354 -1.770 1.00 90.94 102 VAL A O 1
ATOM 788 N N . SER A 1 103 ? -9.003 19.732 -3.827 1.00 92.44 103 SER A N 1
ATOM 789 C CA . SER A 1 103 ? -10.054 20.710 -4.160 1.00 92.44 103 SER A CA 1
ATOM 790 C C . SER A 1 103 ? -11.463 20.114 -4.236 1.00 92.44 103 SER A C 1
ATOM 792 O O . SER A 1 103 ? -12.444 20.853 -4.265 1.00 92.44 103 SER A O 1
ATOM 794 N N . ARG A 1 104 ? -11.574 18.783 -4.277 1.00 90.06 104 ARG A N 1
ATOM 795 C CA . ARG A 1 104 ? -12.839 18.040 -4.304 1.00 90.06 104 ARG A CA 1
ATOM 796 C C . ARG A 1 104 ? -13.092 17.277 -3.007 1.00 90.06 104 ARG A C 1
ATOM 798 O O . ARG A 1 104 ? -14.032 16.487 -2.968 1.00 90.06 104 ARG A O 1
ATOM 805 N N . PHE A 1 105 ? -12.273 17.494 -1.977 1.00 86.62 105 PHE A N 1
ATOM 806 C CA . PHE A 1 105 ? -12.315 16.711 -0.747 1.00 86.62 105 PHE A CA 1
ATOM 807 C C . PHE A 1 105 ? -13.672 16.807 -0.044 1.00 86.62 105 PHE A C 1
ATOM 809 O O . PHE A 1 105 ? -14.233 15.779 0.319 1.00 86.62 105 PHE A O 1
ATOM 816 N N . ASP A 1 106 ? -14.263 18.002 0.028 1.00 88.62 106 ASP A N 1
ATOM 817 C CA . ASP A 1 106 ? -15.583 18.210 0.646 1.00 88.62 106 ASP A CA 1
ATOM 818 C C . ASP A 1 106 ? -16.684 17.357 -0.004 1.00 88.62 106 ASP A C 1
ATOM 820 O O . ASP A 1 106 ? -17.616 16.923 0.660 1.00 88.62 106 ASP A O 1
ATOM 824 N N . ALA A 1 107 ? -16.566 17.059 -1.303 1.00 85.38 107 ALA A N 1
ATOM 825 C CA . ALA A 1 107 ? -17.537 16.232 -2.018 1.00 85.38 107 ALA A CA 1
ATOM 826 C C . ALA A 1 107 ? -17.379 14.724 -1.748 1.00 85.38 107 ALA A C 1
ATOM 828 O O . ALA A 1 107 ? -18.250 13.946 -2.137 1.00 85.38 107 ALA A O 1
ATOM 829 N N . ILE A 1 108 ? -16.261 14.302 -1.151 1.00 81.94 108 ILE A N 1
ATOM 830 C CA . ILE A 1 108 ? -15.941 12.893 -0.885 1.00 81.94 108 ILE A CA 1
ATOM 831 C C . ILE A 1 108 ? -15.739 12.582 0.603 1.00 81.94 108 ILE A C 1
ATOM 833 O O . ILE A 1 108 ? -15.649 11.408 0.948 1.00 81.94 108 ILE A O 1
ATOM 837 N N . ALA A 1 109 ? -15.681 13.598 1.469 1.00 80.38 109 ALA A N 1
ATOM 838 C CA . ALA A 1 109 ? -15.402 13.449 2.896 1.00 80.38 109 ALA A CA 1
ATOM 839 C C . ALA A 1 109 ? -16.401 12.514 3.599 1.00 80.38 109 ALA A C 1
ATOM 841 O O . ALA A 1 109 ? -15.998 11.681 4.407 1.00 80.38 109 ALA A O 1
ATOM 842 N N . ASP A 1 110 ? -17.679 12.594 3.219 1.00 84.06 110 ASP A N 1
ATOM 843 C CA . ASP A 1 110 ? -18.758 11.791 3.804 1.00 84.06 110 ASP A CA 1
ATOM 844 C C . ASP A 1 110 ? -19.001 10.460 3.073 1.00 84.06 110 ASP A C 1
ATOM 846 O O . ASP A 1 110 ? -19.954 9.740 3.378 1.00 84.06 110 ASP A O 1
ATOM 850 N N . VAL A 1 111 ? -18.177 10.111 2.077 1.00 86.56 111 VAL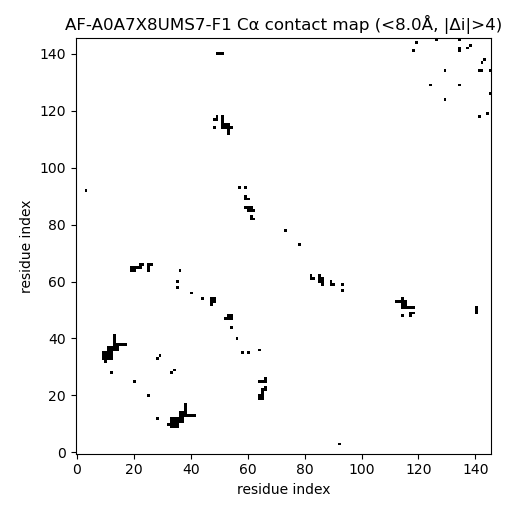 A N 1
ATOM 851 C CA . VAL A 1 111 ? -18.338 8.843 1.358 1.00 86.56 111 VAL A CA 1
ATOM 852 C C . VAL A 1 111 ? -17.887 7.700 2.272 1.00 86.56 111 VAL A C 1
ATOM 854 O O . VAL A 1 111 ? -16.711 7.639 2.641 1.00 86.56 111 VAL A O 1
ATOM 857 N N . PRO A 1 112 ? -18.783 6.758 2.624 1.00 87.19 112 PRO A N 1
ATOM 858 C CA . PRO A 1 112 ? -18.439 5.679 3.535 1.00 87.19 112 PRO A CA 1
ATOM 859 C C . PRO A 1 112 ? -17.381 4.767 2.911 1.00 87.19 112 PRO A C 1
ATOM 861 O O . PRO A 1 112 ? -17.513 4.311 1.772 1.00 87.19 112 PRO A O 1
ATOM 864 N N . SER A 1 113 ? -16.339 4.471 3.685 1.00 90.62 113 SER A N 1
ATOM 865 C CA . SER A 1 113 ? -15.282 3.533 3.313 1.00 90.62 113 SER A CA 1
ATOM 866 C C . SER A 1 113 ? -15.317 2.311 4.230 1.00 90.62 113 SER A C 1
ATOM 868 O O . SER A 1 113 ? -15.402 2.482 5.446 1.00 90.62 113 SER A O 1
ATOM 870 N N . PRO A 1 114 ? -15.141 1.083 3.701 1.00 90.00 114 PRO A N 1
ATOM 871 C CA . PRO A 1 114 ? -14.997 -0.123 4.521 1.00 90.00 114 PRO A CA 1
ATOM 872 C C . PRO A 1 114 ? -13.826 -0.081 5.515 1.00 90.00 114 PRO A C 1
ATOM 874 O O . PRO A 1 114 ? -13.711 -0.955 6.366 1.00 90.00 114 PRO A O 1
ATOM 877 N N . ALA A 1 115 ? -12.909 0.883 5.382 1.00 91.62 115 ALA A N 1
ATOM 878 C CA . ALA A 1 115 ? -11.815 1.060 6.327 1.00 91.62 115 ALA A CA 1
ATOM 879 C C . ALA A 1 115 ? -12.263 1.696 7.656 1.00 91.62 115 ALA A C 1
ATOM 881 O O . ALA A 1 115 ? -11.645 1.412 8.672 1.00 91.62 115 ALA A O 1
ATOM 882 N N . MET A 1 116 ? -13.326 2.510 7.669 1.00 90.50 116 MET A N 1
ATOM 883 C CA . MET A 1 116 ? -13.692 3.375 8.808 1.00 90.50 116 MET A CA 1
ATOM 884 C C . MET A 1 116 ? -14.171 2.622 10.063 1.00 90.50 116 MET A C 1
ATOM 886 O O . MET A 1 116 ? -14.237 3.196 11.150 1.00 90.50 116 MET A O 1
ATOM 890 N N . ASN A 1 117 ? -14.533 1.348 9.915 1.00 91.69 117 ASN A N 1
ATOM 891 C CA . ASN A 1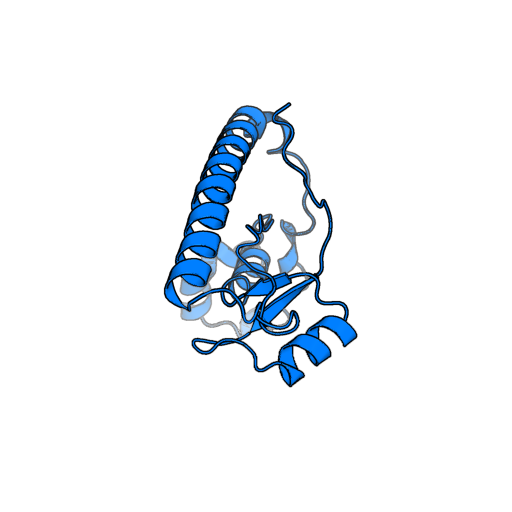 117 ? -14.925 0.447 11.000 1.00 91.69 117 ASN A CA 1
ATOM 892 C C . ASN A 1 117 ? -14.157 -0.884 10.958 1.00 91.69 117 ASN A C 1
ATOM 894 O O . ASN A 1 117 ? -14.629 -1.901 11.468 1.00 91.69 117 ASN A O 1
ATOM 898 N N . ALA A 1 118 ? -12.983 -0.901 10.322 1.00 93.38 118 ALA A N 1
ATOM 899 C CA . ALA A 1 118 ? -12.232 -2.127 10.085 1.00 93.38 118 ALA A CA 1
ATOM 900 C C . ALA A 1 118 ? -11.836 -2.869 11.370 1.00 93.38 118 ALA A C 1
ATOM 902 O O . ALA A 1 118 ? -11.634 -4.084 11.328 1.00 93.38 118 ALA A O 1
ATOM 903 N N . LEU A 1 119 ? -11.727 -2.163 12.498 1.00 93.38 119 LEU A N 1
ATOM 904 C CA . LEU A 1 119 ? -11.328 -2.754 13.772 1.00 93.38 119 LEU A CA 1
ATOM 905 C C . LEU A 1 119 ? -12.491 -3.342 14.584 1.00 93.38 119 LEU A C 1
ATOM 907 O O . LEU A 1 119 ? -12.239 -4.109 15.515 1.00 93.38 119 LEU A O 1
ATOM 911 N N . GLU A 1 120 ? -13.743 -3.058 14.213 1.00 90.50 120 GLU A N 1
ATOM 912 C CA . GLU A 1 120 ? -14.946 -3.399 14.992 1.00 90.50 120 GLU A CA 1
ATOM 913 C C . GLU A 1 120 ? -15.023 -4.873 15.402 1.00 90.50 120 GLU A C 1
ATOM 915 O O . GLU A 1 120 ? -15.378 -5.188 16.536 1.00 90.50 120 GLU A O 1
ATOM 920 N N . LEU A 1 121 ? -14.633 -5.772 14.497 1.00 90.12 121 LEU A N 1
ATOM 921 C CA . LEU A 1 121 ? -14.626 -7.223 14.715 1.00 90.12 121 LEU A CA 1
ATOM 922 C C . LEU A 1 121 ? -13.213 -7.829 14.652 1.00 90.12 121 LEU A C 1
ATOM 924 O O . LEU A 1 121 ? -13.057 -9.052 14.636 1.00 90.12 121 LEU A O 1
ATOM 928 N N . ALA A 1 122 ? -12.175 -6.990 14.592 1.00 91.25 122 ALA A N 1
ATOM 929 C CA . ALA A 1 122 ? -10.787 -7.434 14.468 1.00 91.25 122 ALA A CA 1
ATOM 930 C C . ALA A 1 122 ? -10.087 -7.610 15.825 1.00 91.25 122 ALA A C 1
ATOM 932 O O . ALA A 1 122 ? -9.076 -8.307 15.907 1.00 91.25 122 ALA A O 1
ATOM 933 N N . ILE A 1 123 ? -10.624 -7.028 16.904 1.00 90.12 123 ILE A N 1
ATOM 934 C CA . ILE A 1 123 ? -10.046 -7.137 18.250 1.00 90.12 123 ILE A CA 1
ATOM 935 C C . ILE A 1 123 ? -10.631 -8.358 18.967 1.00 90.12 123 ILE A C 1
ATOM 937 O O . ILE A 1 123 ? -11.741 -8.321 19.490 1.00 90.12 123 ILE A O 1
ATOM 941 N N . TRP A 1 124 ? -9.860 -9.445 19.002 1.00 91.25 124 TRP A N 1
ATOM 942 C CA . TRP A 1 124 ? -10.263 -10.716 19.628 1.00 91.25 124 TRP A CA 1
ATOM 943 C C . TRP A 1 124 ? -9.772 -10.865 21.071 1.00 91.25 124 TRP A C 1
ATOM 945 O O . TRP A 1 124 ? -10.230 -11.743 21.801 1.00 91.25 124 TRP A O 1
ATOM 955 N N . SER A 1 125 ? -8.828 -10.021 21.486 1.00 89.50 125 SER A N 1
ATOM 956 C CA . SER A 1 125 ? -8.280 -10.030 22.839 1.00 89.50 125 SER A CA 1
ATOM 957 C C . SER A 1 125 ? -9.374 -9.763 23.874 1.00 89.50 125 SER A C 1
ATOM 959 O O . SER A 1 125 ? -10.166 -8.831 23.728 1.00 89.50 125 SER A O 1
ATOM 961 N N . ALA A 1 126 ? -9.384 -10.551 24.950 1.00 90.69 126 ALA A N 1
ATOM 962 C CA . ALA A 1 126 ? -10.296 -10.350 26.070 1.00 90.69 126 ALA A CA 1
ATOM 963 C C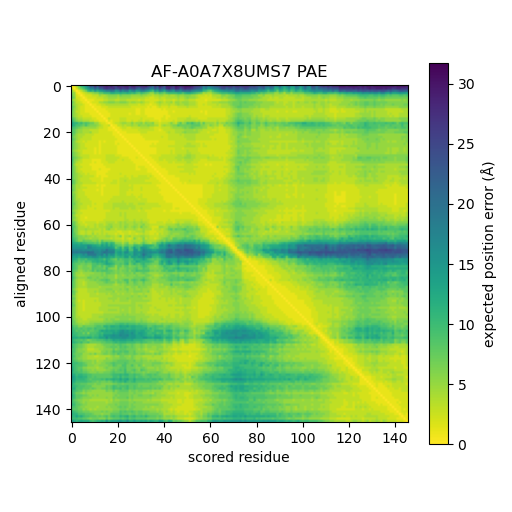 . ALA A 1 126 ? -10.062 -8.961 26.689 1.00 90.69 126 ALA A C 1
ATOM 965 O O . ALA A 1 126 ? -8.954 -8.651 27.132 1.00 90.69 126 ALA A O 1
ATOM 966 N N . LYS A 1 127 ? -11.087 -8.098 26.665 1.00 88.75 127 LYS A N 1
ATOM 967 C CA . LYS A 1 127 ? -10.947 -6.667 26.996 1.00 88.75 127 LYS A CA 1
ATOM 968 C C . LYS A 1 127 ? -10.449 -6.450 28.427 1.00 88.75 127 LYS A C 1
ATOM 970 O O . LYS A 1 127 ? -9.657 -5.545 28.671 1.00 88.75 127 LYS A O 1
ATOM 975 N N . ASP A 1 128 ? -10.871 -7.292 29.360 1.00 90.50 128 ASP A N 1
ATOM 976 C CA . ASP A 1 128 ? -10.455 -7.295 30.766 1.00 90.50 128 ASP A CA 1
ATOM 977 C C . ASP A 1 128 ? -8.967 -7.635 30.968 1.00 90.50 128 ASP A C 1
ATOM 979 O O . ASP A 1 128 ? -8.387 -7.242 31.975 1.00 90.50 128 ASP A O 1
ATOM 983 N N . GLN A 1 129 ? -8.333 -8.305 30.001 1.00 93.94 129 GLN A N 1
ATOM 984 C CA . GLN A 1 129 ? -6.911 -8.671 30.043 1.00 93.94 129 GLN A CA 1
ATOM 985 C C . GLN A 1 129 ? -5.994 -7.617 29.402 1.00 93.94 129 GLN A C 1
ATOM 987 O O . GLN A 1 129 ? -4.768 -7.732 29.464 1.00 93.94 129 GLN A O 1
ATOM 992 N N . ILE A 1 130 ? -6.557 -6.581 28.771 1.00 91.31 130 ILE A N 1
ATOM 993 C CA . ILE A 1 130 ? -5.769 -5.514 28.148 1.00 91.31 130 ILE A CA 1
ATOM 994 C C . ILE A 1 130 ? -5.282 -4.561 29.239 1.00 91.31 130 ILE A C 1
ATOM 996 O O . ILE A 1 130 ? -6.083 -3.891 29.895 1.00 91.31 130 ILE A O 1
ATOM 1000 N N . SER A 1 131 ? -3.959 -4.479 29.400 1.00 94.50 131 SER A N 1
ATOM 1001 C CA . SER A 1 131 ? -3.330 -3.626 30.407 1.00 94.50 131 SER A CA 1
ATOM 1002 C C . SER A 1 131 ? -3.669 -2.145 30.208 1.00 94.50 131 SER A C 1
ATOM 1004 O O . SER A 1 131 ? -3.831 -1.667 29.082 1.00 94.50 131 SER A O 1
ATOM 1006 N N . ASN A 1 132 ? -3.706 -1.392 31.310 1.00 93.56 132 ASN A N 1
ATOM 1007 C CA . ASN A 1 132 ? -3.940 0.056 31.274 1.00 93.56 132 ASN A CA 1
ATOM 1008 C C . ASN A 1 132 ? -2.888 0.803 30.434 1.00 93.56 132 ASN A C 1
ATOM 1010 O O . ASN A 1 132 ? -3.222 1.776 29.765 1.00 93.56 132 ASN A O 1
ATOM 1014 N N . ASP A 1 133 ? -1.641 0.319 30.421 1.00 95.88 133 ASP A N 1
ATOM 1015 C CA . ASP A 1 133 ? -0.576 0.854 29.565 1.00 95.88 133 ASP A CA 1
ATOM 1016 C C . ASP A 1 133 ? -0.911 0.699 28.073 1.00 95.88 133 ASP A C 1
ATOM 1018 O O . ASP A 1 133 ? -0.850 1.663 27.312 1.00 95.88 133 ASP A O 1
ATOM 1022 N N . THR A 1 134 ? -1.367 -0.489 27.657 1.00 93.44 134 THR A N 1
ATOM 1023 C CA . THR A 1 134 ? -1.747 -0.737 26.257 1.00 93.44 134 THR A CA 1
ATOM 1024 C C . THR A 1 134 ? -2.978 0.069 25.855 1.00 93.44 134 THR A C 1
ATOM 1026 O O . THR A 1 134 ? -3.002 0.610 24.751 1.00 93.44 134 THR A O 1
ATOM 1029 N N . ARG A 1 135 ? -3.965 0.199 26.754 1.00 92.38 135 ARG A N 1
ATOM 1030 C CA . ARG A 1 135 ? -5.145 1.054 26.542 1.00 92.38 135 ARG A CA 1
ATOM 1031 C C . ARG A 1 135 ? -4.737 2.501 26.288 1.00 92.38 135 ARG A C 1
ATOM 1033 O O . ARG A 1 135 ? -5.137 3.062 25.282 1.00 92.38 135 ARG A O 1
ATOM 1040 N N . SER A 1 136 ? -3.881 3.057 27.145 1.00 94.88 136 SER A N 1
ATOM 1041 C CA . SER A 1 136 ? -3.376 4.427 27.000 1.00 94.88 136 SER A CA 1
ATOM 1042 C C . SER A 1 136 ? -2.583 4.615 25.701 1.00 94.88 136 SER A C 1
ATOM 1044 O O . SER A 1 136 ? -2.803 5.567 24.957 1.00 94.88 136 SER A O 1
ATOM 1046 N N . ARG A 1 137 ? -1.692 3.669 25.372 1.00 96.06 137 ARG A N 1
ATOM 1047 C CA . ARG A 1 137 ? -0.831 3.751 24.182 1.00 96.06 137 ARG A CA 1
ATOM 1048 C C . ARG A 1 137 ? -1.600 3.670 22.861 1.00 96.06 137 ARG A C 1
ATOM 1050 O O . ARG A 1 137 ? -1.161 4.262 21.879 1.00 96.06 137 ARG A O 1
ATOM 1057 N N . LEU A 1 138 ? -2.690 2.905 22.815 1.00 94.62 138 LEU A N 1
ATOM 1058 C CA . LEU A 1 138 ? -3.462 2.646 21.594 1.00 94.62 138 LEU A CA 1
ATOM 1059 C C . LEU A 1 138 ? -4.822 3.357 21.572 1.00 94.62 138 LEU A C 1
ATOM 1061 O O . LEU A 1 138 ? -5.616 3.094 20.672 1.00 94.62 138 LEU A O 1
ATOM 1065 N N . ASP A 1 139 ? -5.086 4.257 22.519 1.00 94.25 139 ASP A N 1
ATOM 1066 C CA . ASP A 1 139 ? -6.387 4.910 22.715 1.00 94.25 139 ASP A CA 1
ATOM 1067 C C . ASP A 1 139 ? -6.952 5.528 21.424 1.00 94.25 139 ASP A C 1
ATOM 1069 O O . ASP A 1 139 ? -8.100 5.290 21.061 1.00 94.25 139 ASP A O 1
A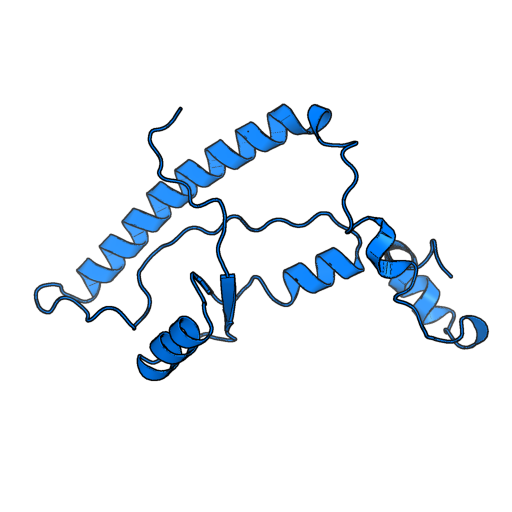TOM 1073 N N . LEU A 1 140 ? -6.102 6.207 20.647 1.00 93.75 140 LEU A N 1
ATOM 1074 C CA . LEU A 1 140 ? -6.492 6.822 19.372 1.00 93.75 140 LEU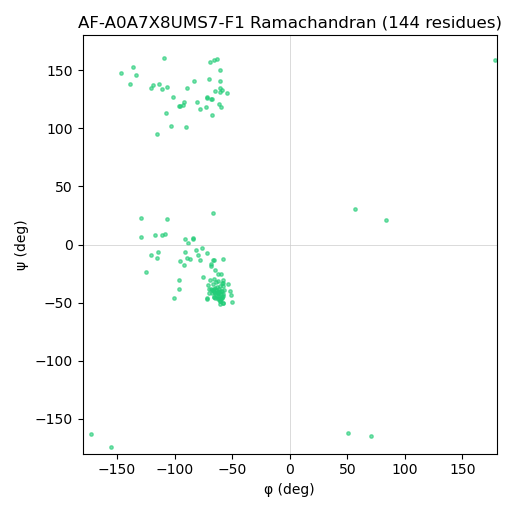 A CA 1
ATOM 1075 C C . LEU A 1 140 ? -6.981 5.824 18.311 1.00 93.75 140 LEU A C 1
ATOM 1077 O O . LEU A 1 140 ? -7.711 6.220 17.408 1.00 93.75 140 LEU A O 1
ATOM 1081 N N . LEU A 1 141 ? -6.555 4.561 18.386 1.00 93.31 141 LEU A N 1
ATOM 1082 C CA . LEU A 1 141 ? -6.860 3.533 17.387 1.00 93.31 141 LEU A CA 1
ATOM 1083 C C . LEU A 1 141 ? -7.994 2.619 17.855 1.00 93.31 141 LEU A C 1
ATOM 1085 O O . LEU A 1 141 ? -8.917 2.325 17.104 1.00 93.31 141 LEU A O 1
ATOM 1089 N N . ILE A 1 142 ? -7.927 2.157 19.106 1.00 91.62 142 ILE A N 1
ATOM 1090 C CA . ILE A 1 142 ? -8.835 1.126 19.630 1.00 91.62 142 ILE A CA 1
ATOM 1091 C C . ILE A 1 142 ? -9.761 1.634 20.736 1.00 91.62 142 ILE A C 1
ATOM 1093 O O . ILE A 1 142 ? -10.651 0.894 21.147 1.00 91.62 142 ILE A O 1
ATOM 1097 N N . GLY A 1 143 ? -9.588 2.869 21.217 1.00 90.00 143 GLY A N 1
ATOM 1098 C CA . GLY A 1 143 ? -10.333 3.417 22.357 1.00 90.00 143 GLY A CA 1
ATOM 1099 C C . GLY A 1 143 ? -11.845 3.412 22.146 1.00 90.00 143 GLY A C 1
ATOM 1100 O O . GLY A 1 143 ? -12.595 3.120 23.068 1.00 90.00 143 GLY A O 1
ATOM 1101 N N . LYS A 1 144 ? -12.312 3.593 20.904 1.00 90.31 144 LYS A N 1
ATOM 1102 C CA . LYS A 1 144 ? -13.743 3.492 20.568 1.00 90.31 144 LYS A CA 1
ATOM 1103 C C . LYS A 1 144 ? -14.338 2.079 20.732 1.00 90.31 144 LYS A C 1
ATOM 1105 O O . LYS A 1 144 ? -15.557 1.930 20.698 1.00 90.31 144 LYS A O 1
ATOM 1110 N N . TYR A 1 145 ? -13.499 1.050 20.890 1.00 89.94 145 TYR A N 1
ATOM 1111 C CA . TYR A 1 145 ? -13.891 -0.359 21.010 1.00 89.94 145 TYR A CA 1
ATOM 1112 C C . TYR A 1 145 ? -13.571 -0.994 22.368 1.00 89.94 145 TYR A C 1
ATOM 1114 O O . TYR A 1 145 ? -14.032 -2.113 22.632 1.00 89.94 145 TYR A O 1
ATOM 1122 N N . LEU A 1 146 ? -12.774 -0.334 23.209 1.00 85.31 146 LEU A N 1
ATOM 1123 C CA . LEU A 1 146 ? -12.268 -0.862 24.480 1.00 85.31 146 LEU A CA 1
ATOM 1124 C C . LEU A 1 146 ? -12.967 -0.290 25.708 1.00 85.31 146 LEU A C 1
ATOM 1126 O O . LEU A 1 146 ? -12.853 -0.981 26.754 1.00 85.31 146 LEU A O 1
#

Secondary structure (DSSP, 8-state):
-------S--PEEE---SSPPPHHHHHHHHHTT--EEESSHHHHHHHHHHTT------------TTTSPPPTTS-HHHHHHHHHHHHHHHHHHHHHHHHHHHTTGGGTTTS--TTTTTTTTT--S-GGGS-HHHHHHHHHHHGGG-

Nearest PDB structures (foldseek):
  5tc5-assembly1_B  TM=8.263E-01  e=1.344E-04  Homo sapiens
  6dz2-assembly1_C  TM=7.552E-01  e=9.910E-05  Homo sapiens
  6dz2-assembly1_B  TM=7.557E-01  e=1.053E-04  Homo sapiens
  5fak-assembly2_D  TM=8.082E-01  e=1.540E-03  Schistosoma mansoni
  4l6i-assembly2_D  TM=7.093E-01  e=7.874E-04  Schistosoma mansoni

Solvent-accessible surface area (backbone atoms only — not comparable to full-atom values): 9153 Å² total; per-residue (Å²): 130,80,93,70,90,79,76,98,72,79,38,75,40,67,46,83,62,93,65,77,63,52,46,69,54,38,49,49,42,44,74,73,57,37,71,42,78,49,56,62,65,58,64,50,59,57,53,34,33,62,60,28,38,83,78,85,86,84,83,72,80,46,73,69,72,51,59,52,78,78,63,89,89,57,53,77,66,54,52,52,50,50,30,53,50,38,40,52,56,42,50,54,53,47,53,53,50,50,54,57,48,61,77,44,37,84,83,48,70,84,58,89,51,83,26,65,59,49,53,78,85,64,71,80,70,62,70,90,74,58,49,70,67,57,49,65,76,39,32,93,63,46,46,95,80,106

pLDDT: mean 89.28, std 7.98, range [46.44, 98.0]

Radius of gyration: 20.49 Å; Cα contacts (8 Å, |Δi|>4): 100; chains: 1; bounding box: 43×36×58 Å

Mean predicted aligned error: 5.98 Å

Foldseek 3Di:
DPPDDDDPDFAEAADQDPDFDDLVVLVVCVVVRHPYYDHPVPPVVVVCLLQLHDDDDDDQDQDDTNNDPDDPPDDPVVSVVSSVVSVVVSVVVVVVVVVVCVVCCVVCVPPDDPSNCSCQPVDPDDPVPQDPVNCVVCCSRCVVPD

Sequence (146 aa):
SSGTRIHSKGTYVCMEGPAFSSRAESEMHRLWGGDLIGMTAMPEAKLAREAELAYALVCLPSDYDCWRPCRTDLSKHELLKEIFGNLTEATRNAMELIKAAVSRFDAIADVPSPAMNALELAIWSAKDQISNDTRSRLDLLIGKYL